Protein AF-A0A920R8L0-F1 (afdb_monomer)

Nearest PDB structures (foldseek):
  1m2x-assembly3_C  TM=9.295E-01  e=1.661E-06  Elizabethkingia meningoseptica
  1kr3-assembly1_A  TM=8.943E-01  e=1.346E-05  Bacteroides fragilis
  1a7t-assembly1_B  TM=9.008E-01  e=1.969E-05  Bacteroides fragilis
  4znb-assembly1_A  TM=8.895E-01  e=3.713E-05  Bacteroides fragilis
  2znb-assembly1_A  TM=8.825E-01  e=5.098E-05  Bacteroides fragilis

Structure (mmCIF, N/CA/C/O backbone):
data_AF-A0A920R8L0-F1
#
_entry.id   AF-A0A920R8L0-F1
#
loop_
_atom_site.group_PDB
_atom_site.id
_atom_site.type_symbol
_atom_site.label_atom_id
_atom_site.label_alt_id
_atom_site.label_comp_id
_atom_site.label_asym_id
_atom_site.label_entity_id
_atom_site.label_seq_id
_atom_site.pdbx_PDB_ins_code
_atom_site.Cartn_x
_atom_site.Cartn_y
_atom_site.Cartn_z
_atom_site.occupancy
_atom_site.B_iso_or_equiv
_atom_site.auth_seq_id
_atom_site.auth_comp_id
_atom_site.auth_asym_id
_atom_site.auth_atom_id
_atom_site.pdbx_PDB_model_num
ATOM 1 N N . MET A 1 1 ? -5.877 -13.662 6.230 1.00 64.12 1 MET A N 1
ATOM 2 C CA . MET A 1 1 ? -5.352 -12.310 5.937 1.00 64.12 1 MET A CA 1
ATOM 3 C C . MET A 1 1 ? -6.256 -11.707 4.880 1.00 64.12 1 MET A C 1
ATOM 5 O O . MET A 1 1 ? -6.545 -12.420 3.936 1.00 64.12 1 MET A O 1
ATOM 9 N N . ARG A 1 2 ? -6.792 -10.494 5.069 1.00 84.06 2 ARG A N 1
ATOM 10 C CA . ARG A 1 2 ? -7.678 -9.849 4.071 1.00 84.06 2 ARG A CA 1
ATOM 11 C C . ARG A 1 2 ? -7.022 -8.651 3.397 1.00 84.06 2 ARG A C 1
ATOM 13 O O . ARG A 1 2 ? -7.228 -8.449 2.207 1.00 84.06 2 ARG A O 1
ATOM 20 N N . TYR A 1 3 ? -6.219 -7.900 4.144 1.00 88.31 3 TYR A N 1
ATOM 21 C CA . TYR A 1 3 ? -5.597 -6.670 3.672 1.00 88.31 3 TYR A CA 1
ATOM 22 C C . TYR A 1 3 ? -4.115 -6.641 4.040 1.00 88.31 3 TYR A C 1
ATOM 24 O O . TYR A 1 3 ? -3.718 -7.137 5.097 1.00 88.31 3 TYR A O 1
ATOM 32 N N . VAL A 1 4 ? -3.317 -6.030 3.173 1.00 90.69 4 VAL A N 1
ATOM 33 C CA . VAL A 1 4 ? -1.921 -5.665 3.414 1.00 90.69 4 VAL A CA 1
ATOM 34 C C . VAL A 1 4 ? -1.782 -4.194 3.058 1.00 90.69 4 VAL A C 1
ATOM 36 O O . VAL A 1 4 ? -2.213 -3.790 1.982 1.00 90.69 4 VAL A O 1
ATOM 39 N N . VAL A 1 5 ? -1.206 -3.387 3.943 1.00 91.56 5 VAL A N 1
ATOM 40 C CA . VAL A 1 5 ? -0.925 -1.974 3.663 1.00 91.56 5 VAL A CA 1
ATOM 41 C C . VAL A 1 5 ? 0.577 -1.798 3.505 1.00 91.56 5 VAL A C 1
ATOM 43 O O . VAL A 1 5 ? 1.342 -2.034 4.446 1.00 91.56 5 VAL A O 1
ATOM 46 N N . ASN A 1 6 ? 0.993 -1.347 2.324 1.00 92.75 6 ASN A N 1
ATOM 47 C CA . ASN A 1 6 ? 2.370 -0.947 2.082 1.00 92.75 6 ASN A CA 1
ATOM 48 C C . ASN A 1 6 ? 2.546 0.489 2.542 1.00 92.75 6 ASN A C 1
ATOM 50 O O . ASN A 1 6 ? 1.886 1.397 2.036 1.00 92.75 6 ASN A O 1
ATOM 54 N N . THR A 1 7 ? 3.470 0.700 3.474 1.00 91.00 7 THR A N 1
ATOM 55 C CA . THR A 1 7 ? 3.760 2.048 3.961 1.00 91.00 7 THR A CA 1
ATOM 56 C C . THR A 1 7 ? 4.492 2.881 2.916 1.00 91.00 7 THR A C 1
ATOM 58 O O . THR A 1 7 ? 4.204 4.062 2.788 1.00 91.00 7 THR A O 1
ATOM 61 N N . HIS A 1 8 ? 5.387 2.275 2.134 1.00 93.31 8 HIS A N 1
ATOM 62 C CA . HIS A 1 8 ? 6.007 2.870 0.951 1.00 93.31 8 HIS A CA 1
ATOM 63 C C . HIS A 1 8 ? 6.529 1.773 -0.000 1.00 93.31 8 HIS A C 1
ATOM 65 O O . HIS A 1 8 ? 6.320 0.583 0.222 1.00 93.31 8 HIS A O 1
ATOM 71 N N . HIS A 1 9 ? 7.175 2.175 -1.097 1.00 94.69 9 HIS A N 1
ATOM 72 C CA . HIS A 1 9 ? 7.520 1.304 -2.230 1.00 94.69 9 HIS A CA 1
ATOM 73 C C . HIS A 1 9 ? 8.879 0.586 -2.139 1.00 94.69 9 HIS A C 1
ATOM 75 O O . HIS A 1 9 ? 9.274 -0.066 -3.103 1.00 94.69 9 HIS A O 1
ATOM 81 N N . HIS A 1 10 ? 9.655 0.748 -1.065 1.00 93.44 10 HIS A N 1
ATOM 82 C CA . HIS A 1 10 ? 10.945 0.058 -0.986 1.00 93.44 10 HIS A CA 1
ATOM 83 C C . HIS A 1 10 ? 10.746 -1.453 -0.832 1.00 93.44 10 HIS A C 1
ATOM 85 O O . HIS A 1 10 ? 9.702 -1.916 -0.362 1.00 93.44 10 HIS A O 1
ATOM 91 N N . GLY A 1 11 ? 11.729 -2.233 -1.284 1.00 87.44 11 GLY A N 1
ATOM 92 C CA . GLY A 1 11 ? 11.624 -3.693 -1.352 1.00 87.44 11 GLY A CA 1
ATOM 93 C C . GLY A 1 11 ? 11.446 -4.355 0.016 1.00 87.44 11 GLY A C 1
ATOM 94 O O . GLY A 1 11 ? 10.726 -5.335 0.134 1.00 87.44 11 GLY A O 1
ATOM 95 N N . ASP A 1 12 ? 11.995 -3.774 1.074 1.00 83.38 12 ASP A N 1
ATOM 96 C CA . ASP A 1 12 ? 11.782 -4.191 2.463 1.00 83.38 12 ASP A CA 1
ATOM 97 C C . ASP A 1 12 ? 10.353 -3.915 2.976 1.00 83.38 12 ASP A C 1
ATOM 99 O O . ASP A 1 12 ? 9.939 -4.474 3.985 1.00 83.38 12 ASP A O 1
ATOM 103 N N . HIS A 1 13 ? 9.554 -3.129 2.249 1.00 86.25 13 HIS A N 1
ATOM 104 C CA . HIS A 1 13 ? 8.151 -2.827 2.568 1.00 86.25 13 HIS A CA 1
ATOM 105 C C . HIS A 1 13 ? 7.143 -3.335 1.527 1.00 86.25 13 HIS A C 1
ATOM 107 O O . HIS A 1 13 ? 5.936 -3.221 1.728 1.00 86.25 13 HIS A O 1
ATOM 113 N N . SER A 1 14 ? 7.611 -3.868 0.401 1.00 92.38 14 SER A N 1
ATOM 114 C CA . SER A 1 14 ? 6.749 -4.287 -0.714 1.00 92.38 14 SER A CA 1
ATOM 115 C C . SER A 1 14 ? 7.196 -5.578 -1.397 1.00 92.38 14 SER A C 1
ATOM 117 O O . SER A 1 14 ? 6.442 -6.154 -2.177 1.00 92.38 14 SER A O 1
ATOM 119 N N . GLY A 1 15 ? 8.383 -6.091 -1.072 1.00 89.88 15 GLY A N 1
ATOM 120 C CA . GLY A 1 15 ? 8.977 -7.261 -1.720 1.00 89.88 15 GLY A CA 1
ATOM 121 C C . GLY A 1 15 ? 8.195 -8.553 -1.498 1.00 89.88 15 GLY A C 1
ATOM 122 O O . GLY A 1 15 ? 8.262 -9.455 -2.325 1.00 89.88 15 GLY A O 1
ATOM 123 N N . SER A 1 16 ? 7.391 -8.628 -0.433 1.00 89.50 16 SER A N 1
ATOM 124 C CA . SER A 1 16 ? 6.499 -9.768 -0.180 1.00 89.50 16 SER A CA 1
ATOM 125 C C . SER A 1 16 ? 5.156 -9.681 -0.918 1.00 89.50 16 SER A C 1
ATOM 127 O O . SER A 1 16 ? 4.378 -10.636 -0.880 1.00 89.50 16 SER A O 1
ATOM 129 N N . ASN A 1 17 ? 4.856 -8.576 -1.614 1.00 93.81 17 ASN A N 1
ATOM 130 C CA . ASN A 1 17 ? 3.578 -8.398 -2.305 1.00 93.81 17 ASN A CA 1
ATOM 131 C C . ASN A 1 17 ? 3.201 -9.557 -3.246 1.00 93.81 17 ASN A C 1
ATOM 133 O O . ASN A 1 17 ? 2.038 -9.964 -3.199 1.00 93.81 17 ASN A O 1
ATOM 137 N N . PRO A 1 18 ? 4.108 -10.126 -4.073 1.00 95.31 18 PRO A N 1
ATOM 138 C CA . PRO A 1 18 ? 3.749 -11.228 -4.966 1.00 95.31 18 PRO A CA 1
ATOM 139 C C . PRO A 1 18 ? 3.144 -12.432 -4.231 1.00 95.31 18 PRO A C 1
ATOM 141 O O . PRO A 1 18 ? 2.226 -13.063 -4.750 1.00 95.31 18 PRO A O 1
ATOM 144 N N . GLY A 1 19 ? 3.608 -12.716 -3.008 1.00 90.62 19 GLY A N 1
ATOM 145 C CA . GLY A 1 19 ? 3.071 -13.793 -2.174 1.00 90.62 19 GLY A CA 1
ATOM 146 C C . GLY A 1 19 ? 1.715 -13.466 -1.543 1.00 90.62 19 GLY A C 1
ATOM 147 O O . GLY A 1 19 ? 0.908 -14.367 -1.325 1.00 90.62 19 GLY A O 1
ATOM 148 N N . PHE A 1 20 ? 1.430 -12.187 -1.281 1.00 89.06 20 PHE A N 1
ATOM 149 C CA . PHE A 1 20 ? 0.173 -11.755 -0.662 1.00 89.06 20 PHE A CA 1
ATOM 150 C C . PHE A 1 20 ? -0.961 -11.515 -1.658 1.00 89.06 20 PHE A C 1
ATOM 152 O O . PHE A 1 20 ? -2.115 -11.759 -1.315 1.00 89.06 20 PHE A O 1
ATOM 159 N N . LEU A 1 21 ? -0.669 -11.071 -2.884 1.00 92.19 21 LEU A N 1
ATOM 160 C CA . LEU A 1 21 ? -1.690 -10.735 -3.885 1.00 92.19 21 LEU A CA 1
ATOM 161 C C . LEU A 1 21 ? -2.749 -11.827 -4.150 1.00 92.19 21 LEU A C 1
ATOM 163 O O . LEU A 1 21 ? -3.899 -11.445 -4.381 1.00 92.19 21 LEU A O 1
ATOM 167 N N . PRO A 1 22 ? -2.430 -13.140 -4.121 1.00 94.25 22 PRO A N 1
ATOM 168 C CA . PRO A 1 22 ? -3.431 -14.194 -4.308 1.00 94.25 22 PRO A CA 1
ATOM 169 C C . PRO A 1 22 ? -4.405 -14.361 -3.134 1.00 94.25 22 PRO A C 1
ATOM 171 O O . PRO A 1 22 ? -5.452 -14.980 -3.303 1.00 94.25 22 PRO A O 1
ATOM 174 N N . ILE A 1 23 ? -4.057 -13.862 -1.943 1.00 91.62 23 ILE A N 1
ATOM 175 C CA . ILE A 1 23 ? -4.780 -14.143 -0.691 1.00 91.62 23 ILE A CA 1
ATOM 176 C C . ILE A 1 23 ? -5.214 -12.886 0.073 1.00 91.62 23 ILE A C 1
ATOM 178 O O . ILE A 1 23 ? -5.936 -13.000 1.060 1.00 91.62 23 ILE A O 1
ATOM 182 N N . ALA A 1 24 ? -4.775 -11.700 -0.350 1.00 88.56 24 ALA A N 1
ATOM 183 C CA . ALA A 1 24 ? -5.078 -10.428 0.290 1.00 88.56 24 ALA A CA 1
ATOM 184 C C . ALA A 1 24 ? -5.145 -9.281 -0.728 1.00 88.56 24 ALA A C 1
ATOM 186 O O . ALA A 1 24 ? -4.512 -9.303 -1.788 1.00 88.56 24 ALA A O 1
ATOM 187 N N . GLU A 1 25 ? -5.881 -8.235 -0.367 1.00 91.62 25 GLU A N 1
ATOM 188 C CA . GLU A 1 25 ? -5.839 -6.961 -1.073 1.00 91.62 25 GLU A CA 1
ATOM 189 C C . GLU A 1 25 ? -4.662 -6.127 -0.563 1.00 91.62 25 GLU A C 1
ATOM 191 O O . GLU A 1 25 ? -4.602 -5.759 0.612 1.00 91.62 25 GLU A O 1
ATOM 196 N N . VAL A 1 26 ? -3.715 -5.838 -1.456 1.00 93.50 26 VAL A N 1
ATOM 197 C CA . VAL A 1 26 ? -2.566 -4.974 -1.166 1.00 93.50 26 VAL A CA 1
ATOM 198 C C . VAL A 1 26 ? -2.941 -3.531 -1.494 1.00 93.50 26 VAL A C 1
ATOM 200 O O . VAL A 1 26 ? -3.259 -3.209 -2.646 1.00 93.50 26 VAL A O 1
AT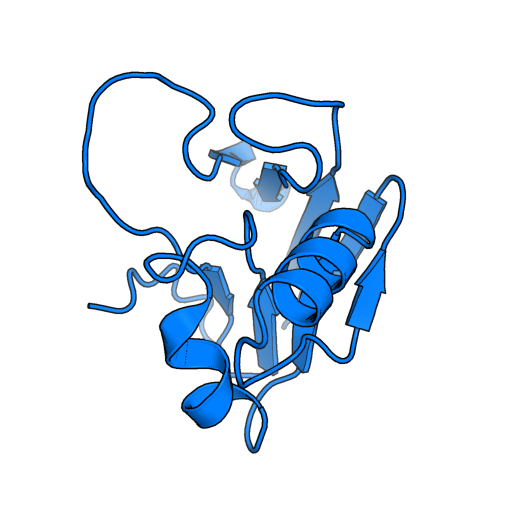OM 203 N N . ILE A 1 27 ? -2.886 -2.682 -0.472 1.00 95.38 27 ILE A N 1
ATOM 204 C CA . ILE A 1 27 ? -3.253 -1.269 -0.480 1.00 95.38 27 ILE A CA 1
ATOM 205 C C . ILE A 1 27 ? -1.979 -0.432 -0.395 1.00 95.38 27 ILE A C 1
ATOM 207 O O . ILE A 1 27 ? -1.122 -0.685 0.451 1.00 95.38 27 ILE A O 1
ATOM 211 N N . ALA A 1 28 ? -1.855 0.582 -1.246 1.00 96.38 28 ALA A N 1
ATOM 212 C CA . ALA A 1 28 ? -0.742 1.526 -1.186 1.00 96.38 28 ALA A CA 1
ATOM 213 C C . ALA A 1 28 ? -1.145 2.920 -1.673 1.00 96.38 28 ALA A C 1
ATOM 215 O O . ALA A 1 28 ? -2.098 3.077 -2.439 1.00 96.38 28 ALA A O 1
ATOM 216 N N . HIS A 1 29 ? -0.374 3.936 -1.295 1.00 97.94 29 HIS A N 1
ATOM 217 C CA . HIS A 1 29 ? -0.521 5.260 -1.886 1.00 97.94 29 HIS A CA 1
ATOM 218 C C . HIS A 1 29 ? -0.253 5.218 -3.404 1.00 97.94 29 HIS A C 1
ATOM 220 O O . HIS A 1 29 ? 0.629 4.488 -3.875 1.00 97.94 29 HIS A O 1
ATOM 226 N N . LYS A 1 30 ? -0.966 6.041 -4.184 1.00 98.56 30 LYS A N 1
ATOM 227 C CA . LYS A 1 30 ? -0.819 6.124 -5.647 1.00 98.56 30 LYS A CA 1
ATOM 228 C C . LYS A 1 30 ? 0.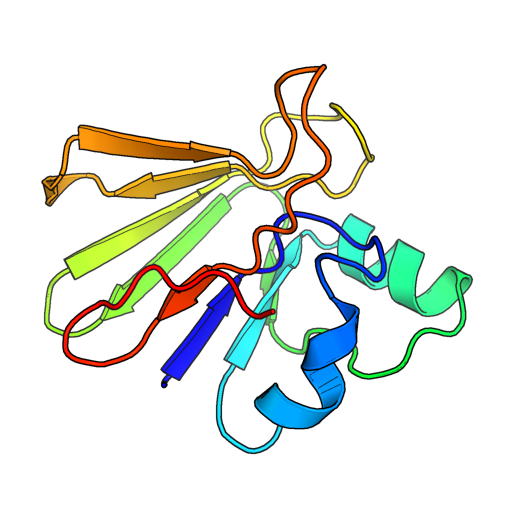642 6.281 -6.078 1.00 98.56 30 LYS A C 1
ATOM 230 O O . LYS A 1 30 ? 1.107 5.533 -6.936 1.00 98.56 30 LYS A O 1
ATOM 235 N N . ASN A 1 31 ? 1.386 7.195 -5.452 1.00 98.31 31 ASN A N 1
ATOM 236 C CA . ASN A 1 31 ? 2.790 7.424 -5.809 1.00 98.31 31 ASN A CA 1
ATOM 237 C C . ASN A 1 31 ? 3.689 6.232 -5.457 1.00 98.31 31 ASN A C 1
ATOM 239 O O . ASN A 1 31 ? 4.652 5.978 -6.173 1.00 98.31 31 ASN A O 1
ATOM 243 N N . ALA A 1 32 ? 3.381 5.479 -4.392 1.00 97.44 32 ALA A N 1
ATOM 244 C CA . ALA A 1 32 ? 4.130 4.265 -4.082 1.00 97.44 32 ALA A CA 1
ATOM 245 C C . ALA A 1 32 ? 3.981 3.256 -5.226 1.00 97.44 32 ALA A C 1
ATOM 247 O O . ALA A 1 32 ? 4.983 2.779 -5.751 1.00 97.44 32 ALA A O 1
ATOM 248 N N . ARG A 1 33 ? 2.750 3.021 -5.698 1.00 98.31 33 ARG A N 1
ATOM 249 C CA . ARG A 1 33 ? 2.501 2.157 -6.861 1.00 98.31 33 ARG A CA 1
ATOM 250 C C . ARG A 1 33 ? 3.194 2.667 -8.127 1.00 98.31 33 ARG A C 1
ATOM 252 O O . ARG A 1 33 ? 3.760 1.870 -8.870 1.00 98.31 33 ARG A O 1
ATOM 259 N N . GLU A 1 34 ? 3.168 3.973 -8.385 1.00 98.56 34 GLU A N 1
ATOM 260 C CA . GLU A 1 34 ? 3.884 4.555 -9.527 1.00 98.56 34 GLU A CA 1
ATOM 261 C C . GLU A 1 34 ? 5.395 4.325 -9.444 1.00 98.56 34 GLU A C 1
ATOM 263 O O . GLU A 1 34 ? 6.013 3.980 -10.450 1.00 98.56 34 GLU A O 1
ATOM 268 N N . ASN A 1 35 ? 5.998 4.471 -8.264 1.00 98.25 35 ASN A N 1
ATOM 269 C CA . ASN A 1 35 ? 7.419 4.194 -8.083 1.00 98.25 35 ASN A CA 1
ATOM 270 C C . ASN A 1 35 ? 7.737 2.706 -8.250 1.00 98.25 35 ASN A C 1
ATOM 272 O O . ASN A 1 35 ? 8.757 2.386 -8.852 1.00 98.25 35 ASN A O 1
ATOM 276 N N . MET A 1 36 ? 6.864 1.804 -7.784 1.00 98.19 36 MET A N 1
ATOM 277 C CA . MET A 1 36 ? 7.013 0.364 -8.028 1.00 98.19 36 MET A CA 1
ATOM 278 C C . MET A 1 36 ? 7.014 0.052 -9.530 1.00 98.19 36 MET A C 1
ATOM 280 O O . MET A 1 36 ? 7.874 -0.689 -9.995 1.00 98.19 36 MET A O 1
ATOM 284 N N . ILE A 1 37 ? 6.115 0.673 -10.305 1.00 98.56 37 ILE A N 1
ATOM 285 C CA . ILE A 1 37 ? 6.092 0.541 -11.772 1.00 98.56 37 ILE A CA 1
ATOM 286 C C . ILE A 1 37 ? 7.397 1.052 -12.387 1.00 98.56 37 ILE A C 1
ATOM 288 O O . ILE A 1 37 ? 8.008 0.355 -13.193 1.00 98.56 37 ILE A O 1
ATOM 292 N N . ARG A 1 38 ? 7.844 2.256 -12.007 1.00 98.12 38 ARG A N 1
ATOM 293 C CA . ARG A 1 38 ? 9.095 2.844 -12.523 1.00 98.12 38 ARG A CA 1
ATOM 294 C C . ARG A 1 38 ? 10.317 1.997 -12.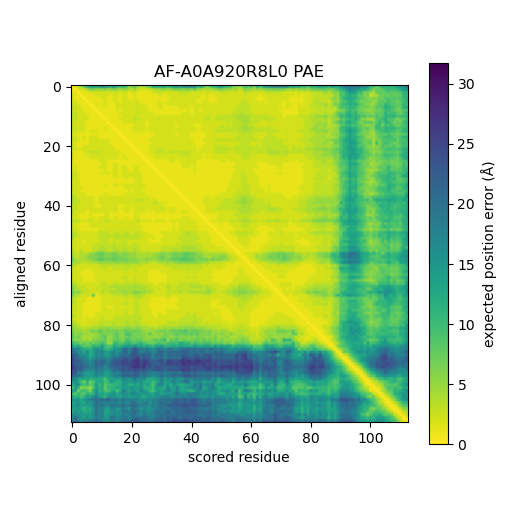173 1.00 98.12 38 ARG A C 1
ATOM 296 O O . ARG A 1 38 ? 11.244 1.916 -12.969 1.00 98.12 38 ARG A O 1
ATOM 303 N N . GLY A 1 39 ? 10.308 1.380 -10.995 1.00 97.31 39 GLY A N 1
ATOM 304 C CA . GLY A 1 39 ? 11.346 0.471 -10.524 1.00 97.31 39 GLY A CA 1
ATOM 305 C C . GLY A 1 39 ? 11.233 -0.950 -11.074 1.00 97.31 39 GLY A C 1
ATOM 306 O O . GLY A 1 39 ? 12.030 -1.788 -10.669 1.00 97.31 39 GLY A O 1
ATOM 307 N N . ASN A 1 40 ? 10.259 -1.228 -11.952 1.00 97.44 40 ASN A N 1
ATOM 308 C CA . ASN A 1 40 ? 9.970 -2.560 -12.483 1.00 97.44 40 ASN A CA 1
ATOM 309 C C . ASN A 1 40 ? 9.854 -3.627 -11.375 1.00 97.44 40 ASN A C 1
ATOM 311 O O . ASN A 1 40 ? 10.420 -4.713 -11.479 1.00 97.44 40 ASN A O 1
ATOM 315 N N . GLN A 1 41 ? 9.175 -3.278 -10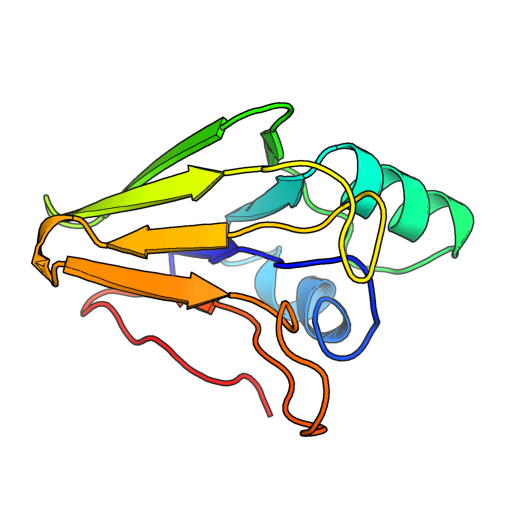.281 1.00 97.00 41 GLN A N 1
ATOM 316 C CA . GLN A 1 41 ? 8.953 -4.180 -9.158 1.00 97.00 41 GLN A CA 1
ATOM 317 C C . GLN A 1 41 ? 7.764 -5.105 -9.421 1.00 97.00 41 GLN A C 1
ATOM 319 O O . GLN A 1 41 ? 6.746 -4.692 -9.987 1.00 97.00 41 GLN A O 1
ATOM 324 N N . ASP A 1 42 ? 7.868 -6.335 -8.927 1.00 96.06 42 ASP A N 1
ATOM 325 C CA . ASP A 1 42 ? 6.765 -7.287 -8.924 1.00 96.06 42 ASP A CA 1
ATOM 326 C C . ASP A 1 42 ? 5.724 -6.948 -7.849 1.00 96.06 42 ASP A C 1
ATOM 328 O O . ASP A 1 42 ? 5.948 -6.169 -6.923 1.00 96.06 42 ASP A O 1
ATOM 332 N N . GLY A 1 43 ? 4.551 -7.571 -7.954 1.00 95.62 43 GLY A N 1
ATOM 333 C CA . GLY A 1 43 ? 3.548 -7.493 -6.897 1.00 95.62 43 GLY A CA 1
ATOM 334 C C . GLY A 1 43 ? 2.912 -6.107 -6.747 1.00 95.62 43 GLY A C 1
ATOM 335 O O . GLY A 1 43 ? 2.735 -5.611 -5.637 1.00 95.62 43 GLY A O 1
ATOM 336 N N . LEU A 1 44 ? 2.564 -5.452 -7.855 1.00 98.00 44 LEU A N 1
ATOM 337 C CA . LEU A 1 44 ? 1.964 -4.117 -7.817 1.00 98.00 44 LEU A CA 1
ATOM 338 C C . LEU A 1 44 ? 0.645 -4.099 -7.007 1.00 98.00 44 LEU A C 1
ATOM 340 O O . LEU A 1 44 ? -0.250 -4.901 -7.293 1.00 98.00 44 LEU A O 1
ATOM 344 N N . PRO A 1 45 ? 0.474 -3.157 -6.056 1.00 96.19 45 PRO A N 1
ATOM 345 C CA . PRO A 1 45 ? -0.779 -2.960 -5.332 1.00 96.19 45 PRO A CA 1
ATOM 346 C C . PRO A 1 45 ? -1.963 -2.768 -6.288 1.00 96.19 45 PRO A C 1
ATOM 348 O O . PRO A 1 45 ? -1.868 -2.026 -7.276 1.00 96.19 45 PRO A O 1
ATOM 351 N N . ARG A 1 46 ? -3.080 -3.448 -6.001 1.00 94.12 46 ARG A N 1
ATOM 352 C CA . ARG A 1 46 ? -4.319 -3.384 -6.802 1.00 94.12 46 ARG A CA 1
ATOM 353 C C . ARG A 1 46 ? -5.291 -2.334 -6.275 1.00 94.12 46 ARG A C 1
ATOM 355 O O . ARG A 1 46 ? -6.054 -1.772 -7.054 1.00 94.12 46 ARG A O 1
ATOM 362 N N . VAL A 1 47 ? -5.214 -2.034 -4.981 1.00 96.69 47 VAL A N 1
ATOM 363 C CA . VAL A 1 47 ? -5.991 -0.980 -4.335 1.00 96.69 47 VAL A CA 1
ATOM 364 C C . VAL A 1 47 ? -5.066 0.202 -4.077 1.00 96.69 47 VAL A C 1
ATOM 366 O O . VAL A 1 47 ? -4.019 0.064 -3.444 1.00 96.69 47 VAL A O 1
ATOM 369 N N . VAL A 1 48 ? -5.438 1.372 -4.591 1.00 97.81 48 VAL A N 1
ATOM 370 C CA . VAL A 1 48 ? -4.671 2.606 -4.401 1.00 97.81 48 VAL A CA 1
ATOM 371 C C . VAL A 1 48 ? -5.529 3.714 -3.832 1.00 97.81 48 VAL A C 1
ATOM 373 O O . VAL A 1 48 ? -6.704 3.833 -4.172 1.00 97.81 48 VAL A O 1
ATOM 376 N N . TYR A 1 49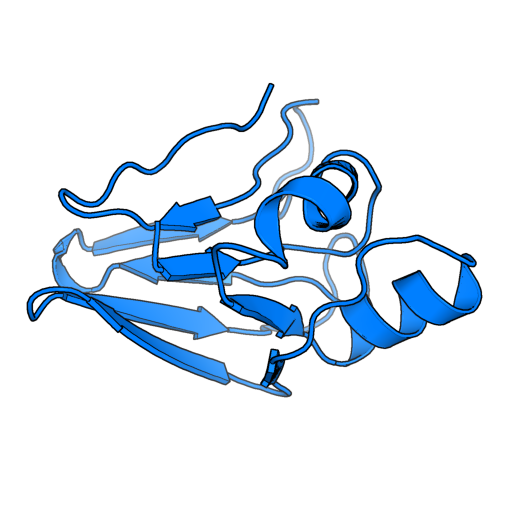 ? -4.911 4.551 -3.008 1.00 97.88 49 TYR A N 1
ATOM 377 C CA . TYR A 1 49 ? -5.528 5.754 -2.464 1.00 97.88 49 TYR A CA 1
ATOM 378 C C . TYR A 1 49 ? -4.646 6.984 -2.729 1.00 97.88 49 TYR A C 1
ATOM 380 O O . TYR A 1 49 ? -3.455 6.853 -3.024 1.00 97.88 49 TYR A O 1
ATOM 388 N N . ASN A 1 50 ? -5.246 8.176 -2.654 1.00 96.69 50 ASN A N 1
ATOM 389 C CA . ASN A 1 50 ? -4.544 9.451 -2.850 1.00 96.69 50 ASN A CA 1
ATOM 390 C C . ASN A 1 50 ? -4.278 10.156 -1.511 1.00 96.69 50 ASN A C 1
ATOM 392 O O . ASN A 1 50 ? -3.139 10.268 -1.100 1.00 96.69 50 ASN A O 1
ATOM 396 N N . ASN A 1 51 ? -5.309 10.606 -0.794 1.00 95.75 51 ASN A N 1
ATOM 397 C CA . ASN A 1 51 ? -5.093 11.342 0.461 1.00 95.75 51 ASN A CA 1
ATOM 398 C C . ASN A 1 51 ? -5.266 10.436 1.678 1.00 95.75 51 ASN A C 1
ATOM 400 O O . ASN A 1 51 ? -4.381 10.348 2.522 1.00 95.75 51 ASN A O 1
ATOM 404 N N . GLU A 1 52 ? -6.381 9.720 1.738 1.00 96.44 52 GLU A N 1
ATOM 405 C CA . GLU A 1 52 ? -6.702 8.815 2.834 1.00 96.44 52 GLU A CA 1
ATOM 406 C C . GLU A 1 52 ? -7.571 7.655 2.347 1.00 96.44 52 GLU A C 1
ATOM 408 O O . GLU A 1 52 ? -8.174 7.718 1.271 1.00 96.44 52 GLU A O 1
ATOM 413 N N . THR A 1 53 ? -7.612 6.589 3.136 1.00 95.81 53 THR A N 1
ATOM 414 C CA . THR A 1 53 ? -8.563 5.485 3.004 1.00 95.81 53 THR A CA 1
ATOM 415 C C . THR A 1 53 ? -8.750 4.823 4.363 1.00 95.81 53 THR A C 1
ATOM 417 O O . THR A 1 53 ? -7.838 4.834 5.185 1.00 95.81 53 THR A O 1
ATOM 420 N N . SER A 1 54 ? -9.891 4.176 4.572 1.00 93.88 54 SER A N 1
ATOM 421 C CA . SER A 1 54 ? -10.097 3.284 5.715 1.00 93.88 54 SER A CA 1
ATOM 422 C C . SER A 1 54 ? -10.358 1.864 5.236 1.00 93.88 54 SER A C 1
ATOM 424 O O . SER A 1 54 ? -10.895 1.645 4.147 1.00 93.88 54 SER A O 1
ATOM 426 N N . VAL A 1 55 ? -10.006 0.895 6.071 1.00 90.31 55 VAL A N 1
ATOM 427 C CA . VAL A 1 55 ? -10.445 -0.493 5.941 1.00 90.31 55 VAL A CA 1
ATOM 428 C C . VAL A 1 55 ? -11.117 -0.937 7.226 1.00 90.31 55 VAL A C 1
ATOM 430 O O . VAL A 1 55 ? -10.692 -0.580 8.321 1.00 90.31 55 VAL A O 1
ATOM 433 N N . PHE A 1 56 ? -12.174 -1.726 7.069 1.00 87.00 56 PHE A N 1
ATOM 434 C CA . PHE A 1 56 ? -12.948 -2.266 8.176 1.00 87.00 56 PHE A CA 1
ATOM 435 C C . PHE A 1 56 ? -12.760 -3.778 8.226 1.00 87.00 56 PHE A C 1
ATOM 437 O O . PHE A 1 56 ? -12.992 -4.475 7.234 1.00 87.00 56 PHE A O 1
ATOM 444 N N . LEU A 1 57 ? -12.338 -4.286 9.380 1.00 78.31 57 LEU A N 1
ATOM 445 C CA . LEU A 1 57 ? -12.104 -5.709 9.604 1.00 78.31 57 LEU A CA 1
ATOM 446 C C . LEU A 1 57 ? -12.683 -6.107 10.962 1.00 78.31 57 LEU A C 1
ATOM 448 O O . LEU A 1 57 ? -12.259 -5.585 11.986 1.00 78.31 57 LEU A O 1
ATOM 452 N N . GLY A 1 58 ? -13.678 -6.995 10.975 1.00 78.69 58 GLY A N 1
ATOM 453 C CA . GLY A 1 58 ? -14.272 -7.479 12.227 1.00 78.69 58 GLY A CA 1
ATOM 454 C C . GLY A 1 58 ? -14.882 -6.383 13.112 1.00 78.69 58 GLY A C 1
ATOM 455 O O . GLY A 1 58 ? -14.895 -6.523 14.328 1.00 78.69 58 GLY A O 1
ATOM 456 N N . GLY A 1 59 ? -15.348 -5.275 12.522 1.00 82.81 59 GLY A N 1
ATOM 457 C CA . GLY A 1 59 ? -15.862 -4.110 13.257 1.00 82.81 59 GLY A CA 1
ATOM 458 C C . GLY A 1 59 ? -14.795 -3.109 13.716 1.00 82.81 59 GLY A C 1
ATOM 459 O O . GLY A 1 59 ? -15.161 -2.058 14.226 1.00 82.81 59 GLY A O 1
ATOM 460 N N . ILE A 1 60 ? -13.510 -3.399 13.490 1.00 82.62 60 ILE A N 1
ATOM 461 C CA . ILE A 1 60 ? -12.390 -2.491 13.757 1.00 82.62 60 ILE A CA 1
ATOM 462 C C . ILE A 1 60 ? -12.133 -1.629 12.523 1.00 82.62 60 ILE A C 1
ATOM 464 O O . ILE A 1 60 ? -12.015 -2.151 11.409 1.00 82.62 60 ILE A O 1
ATOM 468 N N . GLU A 1 61 ? -12.017 -0.319 12.724 1.00 88.75 61 GLU A N 1
ATOM 469 C CA . GLU A 1 61 ? -11.552 0.612 11.699 1.00 88.75 61 GLU A CA 1
ATOM 470 C C . GLU A 1 61 ? -10.023 0.731 11.736 1.00 88.75 61 GLU A C 1
ATOM 472 O O . GLU A 1 61 ? -9.414 0.885 12.795 1.00 88.75 61 GLU A O 1
ATOM 477 N N . VAL A 1 62 ? -9.399 0.712 10.561 1.00 88.94 62 VAL A N 1
ATOM 478 C CA . VAL A 1 62 ? -8.000 1.094 10.371 1.00 88.94 62 VAL A CA 1
ATOM 479 C C . VAL A 1 62 ? -7.948 2.193 9.323 1.00 88.94 62 VAL A C 1
ATOM 481 O O . VAL A 1 62 ? -8.386 1.996 8.189 1.00 88.94 62 VAL A O 1
ATOM 484 N N . GLN A 1 63 ? -7.399 3.340 9.703 1.00 93.19 63 GLN A N 1
ATOM 485 C CA . GLN A 1 63 ? -7.287 4.520 8.852 1.00 93.19 63 GLN A CA 1
ATOM 486 C C . GLN A 1 63 ? -5.878 4.608 8.272 1.00 93.19 63 GLN A C 1
ATOM 488 O O . GLN A 1 63 ? -4.899 4.323 8.957 1.00 93.19 63 GLN A O 1
ATOM 493 N N . VAL A 1 64 ? -5.757 4.997 7.009 1.00 93.31 64 VAL A N 1
ATOM 494 C CA . VAL A 1 64 ? -4.482 5.139 6.305 1.00 93.31 64 VAL A CA 1
ATOM 495 C C . VAL A 1 64 ? -4.438 6.514 5.659 1.00 93.31 64 VAL A C 1
ATOM 497 O O . VAL A 1 64 ? -5.331 6.868 4.895 1.00 93.31 64 VAL A O 1
ATOM 500 N N . PHE A 1 65 ? -3.385 7.273 5.935 1.00 94.12 65 PHE A N 1
ATOM 501 C CA . PHE A 1 65 ? -3.218 8.654 5.498 1.00 94.12 65 PHE A CA 1
ATOM 502 C C . PHE A 1 65 ? -1.928 8.831 4.705 1.00 94.12 65 PHE A C 1
ATOM 504 O O . PHE A 1 65 ? -0.902 8.231 5.020 1.00 94.12 65 PHE A O 1
ATOM 511 N N . HIS A 1 66 ? -1.951 9.715 3.713 1.00 94.56 66 HIS A N 1
ATOM 512 C CA . HIS A 1 66 ? -0.764 10.314 3.122 1.00 94.56 66 HIS A CA 1
ATOM 513 C C . HIS A 1 66 ? -0.659 11.763 3.605 1.00 94.56 66 HIS A C 1
ATOM 515 O O . HIS A 1 66 ? -1.382 12.642 3.144 1.00 94.56 66 HIS A O 1
ATOM 521 N N . LEU A 1 67 ? 0.254 12.026 4.542 1.00 92.94 67 LEU A N 1
ATOM 522 C CA . LEU A 1 67 ? 0.421 13.350 5.160 1.00 92.94 67 LEU A CA 1
ATOM 523 C C . LEU A 1 67 ? 1.440 14.235 4.419 1.00 92.94 67 LEU A C 1
ATOM 525 O O . LEU A 1 67 ? 1.950 15.209 4.968 1.00 92.94 67 LEU A O 1
ATOM 529 N N . GLY A 1 68 ? 1.754 13.885 3.172 1.00 88.81 68 GLY A N 1
ATOM 530 C CA . GLY A 1 68 ? 2.833 14.483 2.398 1.00 88.81 68 GLY A CA 1
ATOM 531 C C . GLY A 1 68 ? 4.127 13.670 2.454 1.00 88.81 68 GLY A C 1
ATOM 532 O O . GLY A 1 68 ? 4.219 12.616 3.086 1.00 88.81 68 GLY A O 1
ATOM 533 N N . ARG A 1 69 ? 5.134 14.158 1.723 1.00 89.00 69 ARG A N 1
ATOM 534 C CA . ARG A 1 69 ? 6.410 13.464 1.510 1.00 89.00 69 ARG A CA 1
ATOM 535 C C . ARG A 1 69 ? 7.255 13.441 2.787 1.00 89.00 69 ARG A C 1
ATOM 537 O O . ARG A 1 69 ? 7.641 14.502 3.271 1.00 89.00 69 ARG A O 1
ATOM 544 N N . GLY A 1 70 ? 7.600 12.241 3.249 1.00 85.81 70 GLY A N 1
ATOM 545 C CA . GLY A 1 70 ? 8.632 11.991 4.252 1.00 85.81 70 GLY A CA 1
ATOM 546 C C . GLY A 1 70 ? 9.855 11.337 3.604 1.00 85.81 70 GLY A C 1
ATOM 547 O O . GLY A 1 70 ? 10.588 11.980 2.848 1.00 85.81 70 GLY A O 1
ATOM 548 N N . HIS A 1 71 ? 10.041 10.046 3.882 1.00 88.69 71 HIS A N 1
ATOM 549 C CA . HIS A 1 71 ? 11.055 9.167 3.290 1.00 88.69 71 HIS A CA 1
ATOM 550 C C . HIS A 1 71 ? 10.895 9.025 1.769 1.00 88.69 71 HIS A C 1
ATOM 552 O O . HIS A 1 71 ? 11.856 9.155 1.010 1.00 88.69 71 HIS A O 1
ATOM 558 N N . THR A 1 72 ? 9.664 8.836 1.292 1.00 92.69 72 THR A N 1
ATOM 559 C CA . THR A 1 72 ? 9.315 8.762 -0.131 1.00 92.69 72 THR A CA 1
ATOM 560 C C . THR A 1 72 ? 8.109 9.651 -0.452 1.00 92.69 72 THR A C 1
ATOM 562 O O . THR A 1 72 ? 7.384 10.127 0.416 1.00 92.69 72 THR A O 1
ATOM 565 N N . ASN A 1 73 ? 7.841 9.908 -1.736 1.00 95.88 73 ASN A N 1
ATOM 566 C CA . ASN A 1 73 ? 6.601 10.596 -2.137 1.00 95.88 73 ASN A CA 1
ATOM 567 C C . ASN A 1 73 ? 5.357 9.682 -2.056 1.00 95.88 73 ASN A C 1
ATOM 569 O O . ASN A 1 73 ? 4.274 10.102 -2.461 1.00 95.88 73 ASN A O 1
ATOM 573 N N . GLY A 1 74 ? 5.519 8.438 -1.595 1.00 94.62 74 GLY A N 1
ATOM 574 C CA . GLY A 1 74 ? 4.490 7.409 -1.490 1.00 94.62 74 GLY A CA 1
ATOM 575 C C . GLY A 1 74 ? 4.184 6.970 -0.060 1.00 94.62 74 GLY A C 1
ATOM 576 O O . GLY A 1 74 ? 3.593 5.909 0.104 1.00 94.62 74 GLY A O 1
ATOM 577 N N . ASP A 1 75 ? 4.622 7.731 0.943 1.00 93.19 75 ASP A N 1
ATOM 578 C CA . ASP A 1 75 ? 4.554 7.303 2.339 1.00 93.19 75 ASP A CA 1
ATOM 579 C C . ASP A 1 75 ? 3.126 7.269 2.889 1.00 93.19 75 ASP A C 1
ATOM 581 O O . ASP A 1 75 ? 2.299 8.128 2.582 1.00 93.19 75 ASP A O 1
ATOM 585 N N . SER A 1 76 ? 2.866 6.288 3.746 1.00 92.06 76 SER A N 1
ATOM 586 C CA . SER A 1 76 ? 1.575 6.053 4.382 1.00 92.06 76 SER A CA 1
ATOM 587 C C . SER A 1 76 ? 1.738 5.997 5.899 1.00 92.06 76 SER A C 1
ATOM 589 O O . SER A 1 76 ? 2.635 5.324 6.414 1.00 92.06 76 SER A O 1
ATOM 591 N N . VAL A 1 77 ? 0.838 6.665 6.614 1.00 90.00 77 VAL A N 1
ATOM 592 C CA . VAL A 1 77 ? 0.665 6.566 8.065 1.00 90.00 77 VAL A CA 1
ATOM 593 C C . VAL A 1 77 ? -0.600 5.771 8.334 1.00 90.00 77 VAL A C 1
ATOM 595 O O . VAL A 1 77 ? -1.658 6.119 7.821 1.00 90.00 77 VAL A O 1
ATOM 598 N N . VAL A 1 78 ? -0.504 4.721 9.140 1.00 89.50 78 VAL A N 1
ATOM 599 C CA . VAL A 1 78 ? -1.653 3.909 9.540 1.00 89.50 78 VAL A CA 1
ATOM 600 C C . VAL A 1 78 ? -2.054 4.277 10.964 1.00 89.50 78 VAL A C 1
ATOM 602 O O . VAL A 1 78 ? -1.200 4.421 11.834 1.00 89.50 78 VAL A O 1
ATOM 605 N N . TYR A 1 79 ? -3.342 4.434 11.224 1.00 86.25 79 TYR A N 1
ATOM 606 C CA . TYR A 1 79 ? -3.895 4.772 12.526 1.00 86.25 79 TYR A CA 1
ATOM 607 C C . TYR A 1 79 ? -4.974 3.768 12.920 1.00 86.25 79 TYR A C 1
ATOM 609 O O . TYR A 1 79 ? -5.822 3.395 12.109 1.00 86.25 79 TYR A O 1
ATOM 617 N N . PHE A 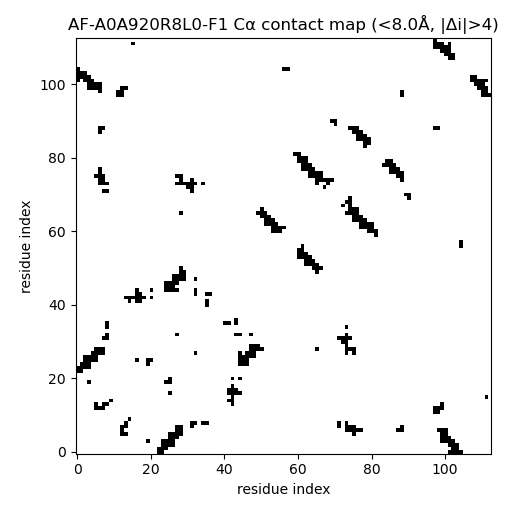1 80 ? -4.936 3.350 14.182 1.00 87.75 80 PHE A N 1
ATOM 618 C CA . PHE A 1 80 ? -5.927 2.482 14.805 1.00 87.75 80 PHE A CA 1
ATOM 619 C C . PHE A 1 80 ? -6.701 3.305 15.839 1.00 87.75 80 PHE A C 1
ATOM 621 O O . PHE A 1 80 ? -6.202 3.469 16.960 1.00 87.75 80 PHE A O 1
ATOM 628 N N . PRO A 1 81 ? -7.893 3.828 15.501 1.00 86.19 81 PRO A N 1
ATOM 629 C CA . PRO A 1 81 ? -8.689 4.648 16.411 1.00 86.19 81 PRO A CA 1
ATOM 630 C C . PRO A 1 81 ? -8.971 3.957 17.748 1.00 86.19 81 PRO A C 1
ATOM 632 O O . PRO A 1 81 ? -8.795 4.569 18.803 1.00 86.19 81 PRO A O 1
ATOM 635 N N . ASP A 1 82 ? -9.301 2.665 17.713 1.00 83.38 82 ASP A N 1
ATOM 636 C CA . ASP A 1 82 ? -9.645 1.880 18.905 1.00 83.38 82 ASP A CA 1
ATOM 637 C C . ASP A 1 82 ? -8.463 1.715 19.868 1.00 83.38 82 ASP A C 1
ATOM 639 O O . ASP A 1 82 ? -8.631 1.734 21.087 1.00 83.38 82 ASP A O 1
ATOM 643 N N . LEU A 1 83 ? -7.248 1.603 19.323 1.00 79.62 83 LEU A N 1
ATOM 644 C CA . LEU A 1 83 ? -6.010 1.485 20.098 1.00 79.62 83 LEU A CA 1
ATOM 645 C C . LEU A 1 83 ? -5.343 2.841 20.361 1.00 79.62 83 LEU A C 1
ATOM 647 O O . LEU A 1 83 ? -4.321 2.888 21.046 1.00 79.62 83 LEU A O 1
ATOM 651 N N . LYS A 1 84 ? -5.865 3.933 19.784 1.00 81.50 84 LYS A N 1
ATOM 652 C CA . LYS A 1 84 ? -5.264 5.280 19.793 1.00 81.50 84 LYS A CA 1
ATOM 653 C C . LYS A 1 84 ? -3.774 5.270 19.437 1.00 81.50 84 LYS A C 1
ATOM 655 O O . LYS A 1 84 ? -2.975 5.992 20.029 1.00 81.50 84 LYS A O 1
ATOM 660 N N . THR A 1 85 ? -3.400 4.419 18.487 1.00 73.19 85 THR A N 1
ATOM 661 C CA . THR A 1 85 ? -2.002 4.140 18.145 1.00 73.19 85 THR A CA 1
ATOM 662 C C . THR A 1 85 ? -1.775 4.338 16.655 1.00 73.19 85 THR A C 1
ATOM 664 O O . THR A 1 85 ? -2.603 3.949 15.833 1.00 73.19 85 THR A O 1
ATOM 667 N N . TYR A 1 86 ? -0.629 4.923 16.311 1.00 72.56 86 TYR A N 1
ATOM 668 C CA . TYR A 1 86 ? -0.173 5.072 14.935 1.00 72.56 86 TYR A CA 1
ATOM 669 C C . TYR A 1 86 ? 0.905 4.045 14.629 1.00 72.56 86 TYR A C 1
ATOM 671 O O . TYR A 1 86 ? 1.789 3.778 15.438 1.00 72.56 86 TYR A O 1
ATOM 679 N N . THR A 1 87 ? 0.854 3.517 13.420 1.00 71.12 87 THR A N 1
ATOM 680 C CA . THR A 1 87 ? 1.946 2.803 12.792 1.00 71.12 87 THR A CA 1
ATOM 681 C C . THR A 1 87 ? 2.467 3.661 11.653 1.00 71.12 87 THR A C 1
ATOM 683 O O . THR A 1 87 ? 1.750 3.966 10.702 1.00 71.12 87 THR A O 1
ATOM 686 N N . VAL A 1 88 ? 3.726 4.063 11.751 1.00 61.97 88 VAL A N 1
ATOM 687 C CA . VAL A 1 88 ? 4.385 4.859 10.722 1.00 61.97 88 VAL A CA 1
ATOM 688 C C . VAL A 1 88 ? 5.480 4.019 10.083 1.00 61.97 88 VAL A C 1
ATOM 690 O O . VAL A 1 88 ? 6.410 3.580 10.755 1.00 61.97 88 VAL A O 1
ATOM 693 N N . GLY A 1 89 ? 5.378 3.753 8.783 1.00 53.44 89 GLY A N 1
ATOM 694 C CA . GLY A 1 89 ? 6.497 3.150 8.064 1.00 53.44 89 GLY A CA 1
ATOM 695 C C . GLY A 1 89 ? 7.578 4.201 7.871 1.00 53.44 89 GLY A C 1
ATOM 696 O O . GLY A 1 89 ? 7.341 5.168 7.160 1.00 53.44 89 GLY A O 1
ATOM 697 N N . ILE A 1 90 ? 8.708 4.036 8.565 1.00 50.28 90 ILE A N 1
ATOM 698 C CA . ILE A 1 90 ? 9.908 4.895 8.546 1.00 50.28 90 ILE A CA 1
ATOM 699 C C . ILE A 1 90 ? 9.588 6.400 8.363 1.00 50.28 90 ILE A C 1
ATOM 701 O O . ILE A 1 90 ? 10.079 7.053 7.448 1.00 50.28 90 ILE A O 1
ATOM 705 N N . TYR A 1 91 ? 8.772 6.973 9.259 1.00 37.56 91 TYR A N 1
ATOM 706 C CA . TYR A 1 91 ? 8.687 8.438 9.454 1.00 37.56 91 TYR A CA 1
ATOM 707 C C . TYR A 1 91 ? 9.697 8.959 10.493 1.00 37.56 91 TYR A C 1
ATOM 709 O O . TYR A 1 91 ? 9.748 10.157 10.762 1.00 37.56 91 TYR A O 1
ATOM 717 N N . PHE A 1 92 ? 10.516 8.083 11.075 1.00 28.66 92 PHE A N 1
ATOM 718 C CA . PHE A 1 92 ? 11.581 8.443 12.005 1.00 28.66 92 PHE A CA 1
ATOM 719 C C . PHE A 1 92 ? 12.896 7.874 11.468 1.00 28.66 92 PHE A C 1
ATOM 721 O O . PHE A 1 92 ? 12.986 6.676 11.195 1.00 28.66 92 PHE A O 1
ATOM 728 N N . MET A 1 93 ? 13.898 8.736 11.259 1.00 31.80 93 MET A N 1
ATOM 729 C CA . MET A 1 93 ? 15.272 8.282 11.040 1.00 31.80 93 MET A CA 1
ATOM 730 C C . MET A 1 93 ? 15.684 7.373 12.196 1.00 31.80 93 MET A C 1
ATOM 732 O O . MET A 1 93 ? 15.339 7.646 13.342 1.00 31.80 93 MET A O 1
ATOM 736 N N . GLU A 1 94 ? 16.487 6.365 11.857 1.00 27.70 94 GLU A N 1
ATOM 737 C CA . GLU A 1 94 ? 17.103 5.404 12.774 1.00 27.70 94 GLU A CA 1
ATOM 738 C C . GLU A 1 94 ? 16.180 4.240 13.174 1.00 27.70 94 GLU A C 1
ATOM 740 O O . GLU A 1 94 ? 15.554 4.232 14.225 1.00 27.70 94 GLU A O 1
ATOM 745 N N . LEU A 1 95 ? 16.081 3.241 12.286 1.00 25.16 95 LEU A N 1
ATOM 746 C CA . LEU A 1 95 ? 16.312 1.808 12.545 1.00 25.16 95 LEU A CA 1
ATOM 747 C C . LEU A 1 95 ? 15.871 0.995 11.313 1.00 25.16 95 LEU A C 1
ATOM 749 O O . LEU A 1 95 ? 14.795 1.195 10.759 1.00 25.16 95 LEU A O 1
ATOM 753 N N . ARG A 1 96 ? 16.730 0.071 10.868 1.00 33.25 96 ARG A N 1
ATOM 754 C CA . ARG A 1 96 ? 16.522 -0.804 9.702 1.00 33.25 96 ARG A CA 1
ATOM 755 C C . ARG A 1 96 ? 15.535 -1.939 10.008 1.00 33.25 96 ARG A C 1
ATOM 757 O O . ARG A 1 96 ? 15.939 -3.096 10.041 1.00 33.25 96 ARG A O 1
ATOM 764 N N . HIS A 1 97 ? 14.269 -1.618 10.259 1.00 36.62 97 HIS A N 1
ATOM 765 C CA . HIS A 1 97 ? 13.234 -2.635 10.438 1.00 36.62 97 HIS A CA 1
ATOM 766 C C . HIS A 1 97 ? 12.056 -2.386 9.494 1.00 36.62 97 HIS A C 1
ATOM 768 O O . HIS A 1 97 ? 11.317 -1.411 9.626 1.00 36.62 97 HIS A O 1
ATOM 774 N N . SER A 1 98 ? 11.926 -3.309 8.542 1.00 41.47 98 SER A N 1
ATOM 775 C CA . SER A 1 98 ? 10.820 -3.494 7.611 1.00 41.47 98 SER A CA 1
ATOM 776 C C . SER A 1 98 ? 9.480 -3.443 8.339 1.00 41.47 98 SER A C 1
ATOM 778 O O . SER A 1 98 ? 9.291 -4.155 9.321 1.00 41.47 98 SER A O 1
ATOM 780 N N . LEU A 1 99 ? 8.519 -2.659 7.852 1.00 48.25 99 LEU A N 1
ATOM 781 C CA . LEU A 1 99 ? 7.147 -2.724 8.353 1.00 48.25 99 LEU A CA 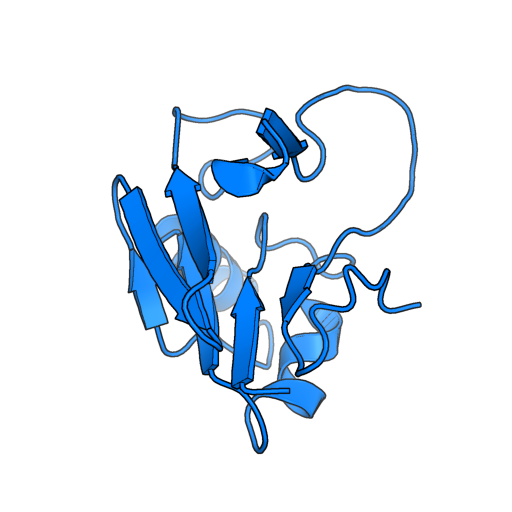1
ATOM 782 C C . LEU A 1 99 ? 6.165 -2.793 7.188 1.00 48.25 99 LEU A C 1
ATOM 784 O O . LEU A 1 99 ? 5.805 -1.782 6.574 1.00 48.25 99 LEU A O 1
ATOM 788 N N . ILE A 1 100 ? 5.772 -4.028 6.891 1.00 52.25 100 ILE A N 1
ATOM 789 C CA . ILE A 1 100 ? 4.587 -4.386 6.115 1.00 52.25 100 ILE A CA 1
ATOM 790 C C . ILE A 1 100 ? 3.474 -4.576 7.133 1.00 52.25 100 ILE A C 1
ATOM 792 O O . ILE A 1 100 ? 3.631 -5.384 8.041 1.00 52.25 100 ILE A O 1
ATOM 796 N N . MET A 1 101 ? 2.363 -3.849 7.015 1.00 57.59 101 MET A N 1
ATOM 797 C CA . MET A 1 101 ? 1.243 -4.074 7.923 1.00 57.59 101 MET A CA 1
ATOM 798 C C . MET A 1 101 ? 0.286 -5.090 7.312 1.00 57.59 101 MET A C 1
ATOM 800 O O . MET A 1 101 ? -0.470 -4.785 6.389 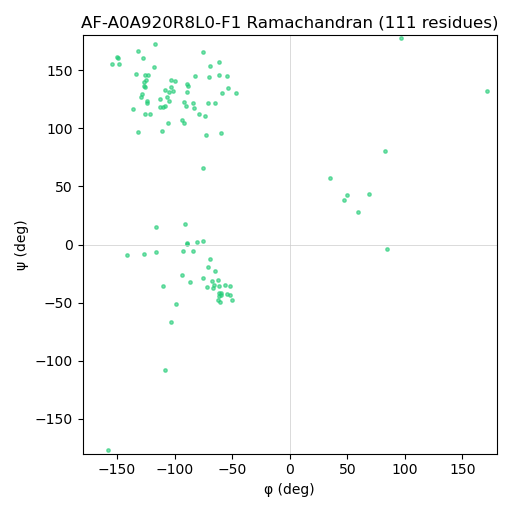1.00 57.59 101 MET A O 1
ATOM 804 N N . VAL A 1 102 ? 0.324 -6.310 7.836 1.00 56.03 102 VAL A N 1
ATOM 805 C CA . VAL A 1 102 ? -0.616 -7.370 7.469 1.00 56.03 102 VAL A CA 1
ATOM 806 C C . VAL A 1 102 ? -1.835 -7.302 8.386 1.00 56.03 102 VAL A C 1
ATOM 808 O O . VAL A 1 102 ? -1.693 -7.088 9.580 1.00 56.03 102 VAL A O 1
ATOM 811 N N . MET A 1 103 ? -3.042 -7.480 7.848 1.00 53.91 103 MET A N 1
ATOM 812 C CA . MET A 1 103 ? -4.275 -7.545 8.637 1.00 53.91 103 MET A CA 1
ATOM 813 C C . MET A 1 103 ? -4.986 -8.886 8.401 1.00 53.91 103 MET A C 1
ATOM 815 O O . MET A 1 103 ? -5.476 -9.195 7.306 1.00 53.91 103 MET A O 1
ATOM 819 N N . ALA A 1 104 ? -5.019 -9.716 9.444 1.00 47.53 104 ALA A N 1
ATOM 820 C CA . ALA A 1 104 ? -5.756 -10.980 9.533 1.00 47.53 104 ALA A CA 1
ATOM 821 C C . ALA A 1 104 ? -6.814 -10.900 10.642 1.00 47.53 104 ALA A C 1
ATOM 823 O O . ALA A 1 104 ? -6.831 -9.922 11.373 1.00 47.53 104 ALA A O 1
ATOM 824 N N . GLU A 1 105 ? -7.681 -11.904 10.777 1.00 46.69 105 GLU A N 1
ATOM 825 C CA . GLU A 1 105 ? -8.435 -12.080 12.024 1.00 46.69 105 GLU A CA 1
ATOM 826 C C . GLU A 1 105 ? -7.797 -13.196 12.866 1.00 46.69 105 GLU A C 1
ATOM 828 O O . GLU A 1 105 ? -7.526 -14.264 12.303 1.00 46.69 105 GLU A O 1
ATOM 833 N N . PRO A 1 106 ? -7.559 -12.976 14.179 1.00 47.97 106 PRO A N 1
ATOM 834 C CA . PRO A 1 106 ? -7.563 -11.668 14.860 1.00 47.97 106 PRO A CA 1
ATOM 835 C C . PRO A 1 106 ? -6.490 -10.722 14.274 1.00 47.97 106 PRO A C 1
ATOM 837 O O . PRO A 1 106 ? -5.550 -11.198 13.639 1.00 47.97 106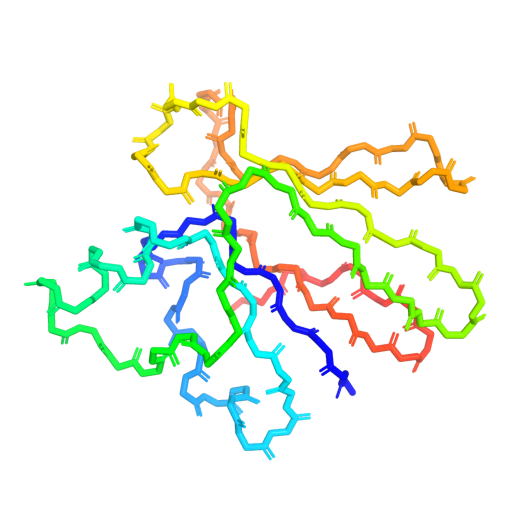 PRO A O 1
ATOM 840 N N . VAL A 1 107 ? -6.644 -9.395 14.432 1.00 41.66 107 VAL A N 1
ATOM 841 C CA . VAL A 1 107 ? -5.747 -8.368 13.847 1.00 41.66 107 VAL A CA 1
ATOM 842 C C . VAL A 1 107 ? -4.316 -8.564 14.352 1.00 41.66 107 VAL A C 1
ATOM 844 O O . VAL A 1 107 ? -3.961 -8.117 15.438 1.00 41.66 107 VAL A O 1
ATOM 847 N N . VAL A 1 108 ? -3.485 -9.253 13.569 1.00 43.84 108 VAL A N 1
ATOM 848 C CA . VAL A 1 108 ? -2.052 -9.408 13.843 1.00 43.84 108 VAL A CA 1
ATOM 849 C C . VAL A 1 108 ? -1.297 -8.313 13.106 1.00 43.84 108 VAL A C 1
ATOM 851 O O . VAL A 1 108 ? -1.138 -8.409 11.896 1.00 43.84 108 VAL A O 1
ATOM 854 N N . VAL A 1 109 ? -0.781 -7.314 13.826 1.00 49.38 109 VAL A N 1
ATOM 855 C CA . VAL A 1 109 ? 0.260 -6.417 13.297 1.00 49.38 109 VAL A CA 1
ATOM 856 C C . VAL A 1 109 ? 1.561 -7.218 13.244 1.00 49.38 109 VAL A C 1
ATOM 858 O O . VAL A 1 109 ? 2.241 -7.377 14.253 1.00 49.38 109 VAL A O 1
ATOM 861 N N . GLY A 1 110 ? 1.866 -7.812 12.093 1.00 42.78 110 GLY A N 1
ATOM 862 C CA . GLY A 1 110 ? 3.064 -8.632 11.909 1.00 42.78 110 GLY A CA 1
ATOM 863 C C . GLY A 1 110 ? 4.133 -7.906 11.103 1.00 42.78 110 GLY A C 1
ATOM 864 O O . GLY A 1 110 ? 3.828 -7.417 10.022 1.00 42.78 110 GLY A O 1
ATOM 865 N N . LEU A 1 111 ? 5.383 -7.895 11.581 1.00 40.97 111 LEU A N 1
ATOM 866 C CA . LEU A 1 111 ? 6.538 -7.736 10.694 1.00 40.97 111 LEU A CA 1
ATOM 867 C C . LEU A 1 111 ? 6.595 -8.970 9.783 1.00 40.97 111 LEU A C 1
ATOM 869 O O . LEU A 1 111 ? 6.694 -10.092 10.279 1.00 40.97 111 LEU A O 1
ATOM 873 N N . ALA A 1 112 ? 6.539 -8.776 8.469 1.00 38.12 112 ALA A N 1
ATOM 874 C CA . ALA A 1 112 ? 6.963 -9.812 7.535 1.00 38.12 112 ALA A CA 1
ATOM 875 C C . ALA A 1 112 ? 8.502 -9.789 7.485 1.00 38.12 112 ALA A C 1
ATOM 877 O O . ALA A 1 112 ? 9.075 -8.779 7.072 1.00 38.12 112 ALA A O 1
ATOM 878 N N . LEU A 1 113 ? 9.138 -10.851 7.997 1.00 34.00 113 LEU A N 1
ATOM 879 C CA . LEU A 1 113 ? 10.584 -11.102 7.912 1.00 34.00 113 LEU A CA 1
ATOM 880 C C . LEU A 1 113 ? 10.963 -11.668 6.541 1.00 34.00 113 LEU A C 1
ATOM 882 O O . LEU A 1 113 ? 10.171 -12.487 6.020 1.00 34.00 113 LEU A O 1
#

Sequence (113 aa):
MRYVVNTHHHGDHSGSNPGFLPIAEVIAHKNARENMIRGNQDGLPRVVYNNETSVFLGGIEVQVFHLGRGHTNGDSVVYFPDLKTYTVGIYFMELRHSLIMVMAEPVVVGLAL

Secondary structure (DSSP, 8-state):
--EEEESSSSHHHHTTHHHHTTTSEEEEEHHHHHHHHHTT-SS--SEEESSEEEEEETTEEEEEE--S-SSSTT--EEEETTTTEEEESS-SSS-----EEEE-SS-------

Radius of gyration: 12.81 Å; Cα contacts (8 Å, |Δi|>4): 236; chains: 1; bounding box: 33×29×33 Å

Solvent-accessible surface area (backbone atoms only — not comparable to full-atom values): 6278 Å² total; per-residue (Å²): 89,56,39,31,42,30,17,34,54,51,61,68,25,36,64,63,28,60,78,38,58,87,61,25,50,34,34,29,31,48,50,15,46,51,50,26,59,76,65,70,48,72,42,71,57,82,43,69,37,75,55,58,51,74,48,77,56,98,88,42,61,37,39,37,34,40,89,58,70,68,82,41,81,13,33,30,39,36,35,30,72,92,73,74,43,74,51,62,45,64,78,56,88,88,72,100,66,51,45,30,44,39,37,30,88,75,79,45,86,39,68,68,128

Mean predicted aligned error: 6.88 Å

pLDDT: mean 80.06, std 21.4, range [25.16, 98.56]

Foldseek 3Di:
DAEKEQQAQDCLRQVCLVVCVVPYQYEWEPVRLVVCVVVVHPNRGPHYDHAKDWDADPNWIKIKGDPADAPHRTGIKIAGPVVRDIDGDPSDPDDPFRAIQDQDVVGDRDRDD